Protein AF-A0A163XPB2-F1 (afdb_monomer)

Foldseek 3Di:
DPPPVVVVVVVVVVVVVVLCVLVVLLVVLLVVLVCCLPPNPLVFDPVLSVQLVVLSVVLVVVLVVVVVVVDSNVSSVSSVVSSVVSVVSVCVRSVVVVVVVVVVCVVVVVPD

pLDDT: mean 80.35, std 10.46, range [44.03, 93.88]

Solvent-accessible surface area (backbone atoms only — not comparable to full-atom values): 6197 Å² total; per-residue (Å²): 142,88,68,65,73,61,53,56,53,49,52,53,50,52,55,53,49,63,46,45,49,34,44,53,51,32,54,51,49,54,52,52,51,52,45,34,66,78,76,40,92,55,88,51,56,73,70,45,49,50,56,53,52,67,54,51,52,60,49,52,53,51,40,52,55,32,53,73,71,69,36,65,66,59,24,20,52,48,23,45,52,41,45,53,52,54,52,51,51,48,28,58,54,69,61,46,42,62,58,54,50,54,51,49,34,53,74,70,64,70,65,128

Organism: NCBI:txid189691

Radius of gyration: 18.79 Å; Cα contacts (8 Å, |Δi|>4): 58; chains: 1; bounding box: 59×30×48 Å

Structure (mmCIF, N/CA/C/O backbone):
data_AF-A0A163XPB2-F1
#
_entry.id   AF-A0A163XPB2-F1
#
loop_
_atom_site.group_PDB
_atom_site.id
_atom_site.type_symbol
_atom_site.label_atom_id
_atom_site.label_alt_id
_atom_site.label_comp_id
_atom_site.label_asym_id
_atom_site.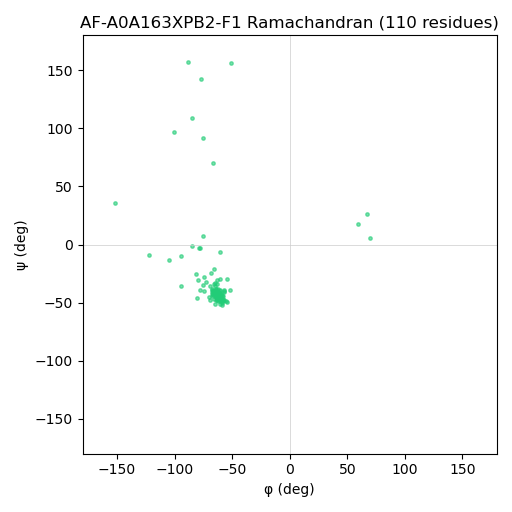label_entity_id
_atom_site.label_seq_id
_atom_site.pdbx_PDB_ins_code
_atom_site.Cartn_x
_atom_site.Cartn_y
_atom_site.Cartn_z
_atom_site.occupancy
_atom_site.B_iso_or_equiv
_atom_site.auth_seq_id
_atom_site.auth_comp_id
_atom_site.auth_asym_id
_atom_site.auth_atom_id
_atom_site.pdbx_PDB_model_num
ATOM 1 N N . MET A 1 1 ? -44.166 -5.683 19.931 1.00 44.03 1 MET A N 1
ATOM 2 C CA . MET A 1 1 ? -43.180 -4.772 19.304 1.00 44.03 1 MET A CA 1
ATOM 3 C C . MET A 1 1 ? -41.779 -5.309 19.591 1.00 44.03 1 MET A C 1
ATOM 5 O O . MET A 1 1 ? -41.454 -5.469 20.755 1.00 44.03 1 MET A O 1
ATOM 9 N N . LYS A 1 2 ? -41.017 -5.724 18.563 1.00 50.69 2 LYS A N 1
ATOM 10 C CA . LYS A 1 2 ? -39.705 -6.412 18.690 1.00 50.69 2 LYS A CA 1
ATOM 11 C C . LYS A 1 2 ? -38.790 -6.153 17.465 1.00 50.69 2 LYS A C 1
ATOM 13 O O . LYS A 1 2 ? -38.122 -7.059 16.985 1.00 50.69 2 LYS A O 1
ATOM 18 N N . LYS A 1 3 ? -38.836 -4.944 16.881 1.00 53.25 3 LYS A N 1
ATOM 19 C CA . LYS A 1 3 ? -38.080 -4.590 15.653 1.00 53.25 3 LYS A CA 1
ATOM 20 C C . LYS A 1 3 ? -36.846 -3.702 15.889 1.00 53.25 3 LYS A C 1
ATOM 22 O O . LYS A 1 3 ? -36.019 -3.602 14.992 1.00 53.25 3 LYS A O 1
ATOM 27 N N . GLU A 1 4 ? -36.682 -3.102 17.067 1.00 54.25 4 GLU A N 1
ATOM 28 C CA . GLU A 1 4 ? -35.600 -2.129 17.304 1.00 54.25 4 GLU A CA 1
ATOM 29 C C . GLU A 1 4 ? -34.228 -2.786 17.529 1.00 54.25 4 GLU A C 1
ATOM 31 O O . GLU A 1 4 ? -33.250 -2.358 16.923 1.00 54.25 4 GLU A O 1
ATOM 36 N N . SER A 1 5 ? -34.147 -3.911 18.253 1.00 57.31 5 SER A N 1
ATOM 37 C CA . SER A 1 5 ? -32.849 -4.520 18.606 1.00 57.31 5 SER A CA 1
ATOM 38 C C . SER A 1 5 ? -32.067 -5.108 17.422 1.00 57.31 5 SER A C 1
ATOM 40 O O . SER A 1 5 ? -30.851 -5.258 17.492 1.00 57.31 5 SER A O 1
ATOM 42 N N . ASN A 1 6 ? -32.746 -5.483 16.331 1.00 61.66 6 ASN A N 1
ATOM 43 C CA . ASN A 1 6 ? -32.080 -6.056 15.157 1.00 61.66 6 ASN A CA 1
ATOM 44 C C . ASN A 1 6 ? -31.441 -4.973 14.278 1.00 61.66 6 ASN A C 1
ATOM 46 O O . ASN A 1 6 ? -30.416 -5.222 13.649 1.00 61.66 6 ASN A O 1
ATOM 50 N N . THR A 1 7 ? -32.021 -3.771 14.256 1.00 65.81 7 THR A N 1
ATOM 51 C CA . THR A 1 7 ? -31.541 -2.655 13.429 1.00 65.81 7 THR A CA 1
ATOM 52 C C . THR A 1 7 ? -30.262 -2.047 14.010 1.00 65.81 7 THR A C 1
ATOM 54 O O . THR A 1 7 ? -29.316 -1.788 13.268 1.00 65.81 7 THR A O 1
ATOM 57 N N . GLU A 1 8 ? -30.187 -1.912 15.337 1.00 68.44 8 GLU A N 1
ATOM 58 C CA . GLU A 1 8 ? -28.993 -1.415 16.038 1.00 68.44 8 GLU A CA 1
ATOM 59 C C . GLU A 1 8 ? -27.802 -2.376 15.915 1.00 68.44 8 GLU A C 1
ATOM 61 O O . GLU A 1 8 ? -26.686 -1.947 15.616 1.00 68.44 8 GLU A O 1
ATOM 66 N N . ASN A 1 9 ? -28.040 -3.687 16.049 1.00 71.75 9 ASN A N 1
ATOM 67 C CA . ASN A 1 9 ? -27.005 -4.702 15.834 1.00 71.75 9 ASN A CA 1
ATOM 68 C C . ASN A 1 9 ? -26.501 -4.710 14.384 1.00 71.75 9 ASN A C 1
ATOM 70 O O . ASN A 1 9 ? -25.295 -4.808 14.151 1.00 71.75 9 ASN A O 1
ATOM 74 N N . LEU A 1 10 ? -27.396 -4.559 13.403 1.00 71.00 10 LEU A N 1
ATOM 75 C CA . LEU A 1 10 ? -27.015 -4.505 11.992 1.00 71.00 10 LEU A CA 1
ATOM 76 C C . LEU A 1 10 ? -26.149 -3.271 11.689 1.00 71.00 10 LEU A C 1
ATOM 78 O O . LEU A 1 10 ? -25.123 -3.392 11.019 1.00 71.00 10 LEU A O 1
ATOM 82 N N . GLN A 1 11 ? -26.510 -2.099 12.221 1.00 73.19 11 GLN A N 1
ATOM 83 C CA . GLN A 1 11 ? -25.707 -0.879 12.084 1.00 73.19 11 GLN A CA 1
ATOM 84 C C . GLN A 1 11 ? -24.321 -1.025 12.715 1.00 73.19 11 GLN A C 1
ATOM 86 O O . GLN A 1 11 ? -23.334 -0.617 12.102 1.00 73.19 11 GLN A O 1
ATOM 91 N N . TRP A 1 12 ? -24.223 -1.637 13.895 1.00 70.69 12 TRP A N 1
ATOM 92 C CA . TRP A 1 12 ? -22.941 -1.862 14.567 1.00 70.69 12 TRP A CA 1
ATOM 93 C C . TRP A 1 12 ? -22.018 -2.797 13.782 1.00 70.69 12 TRP A C 1
ATOM 95 O O . TRP A 1 12 ? -20.816 -2.531 13.664 1.00 70.69 12 TRP A O 1
ATOM 105 N N . VAL A 1 13 ? -22.579 -3.862 13.203 1.00 71.19 13 VAL A N 1
ATOM 106 C CA . VAL A 1 13 ? -21.847 -4.799 12.340 1.00 71.19 13 VAL A CA 1
ATOM 107 C C . VAL A 1 13 ? -21.370 -4.090 11.076 1.00 71.19 13 VAL A C 1
ATOM 109 O O . VAL A 1 13 ? -20.175 -4.113 10.795 1.00 71.19 13 VAL A O 1
ATOM 112 N N . ILE A 1 14 ? -22.256 -3.383 10.367 1.00 74.12 14 ILE A N 1
ATOM 113 C CA . ILE A 1 14 ? -21.906 -2.647 9.142 1.00 74.12 14 ILE A CA 1
ATOM 114 C C . ILE A 1 14 ? -20.802 -1.621 9.425 1.00 74.12 14 ILE A C 1
ATOM 116 O O . ILE A 1 14 ? -19.797 -1.575 8.712 1.00 74.12 14 ILE A O 1
ATOM 120 N N . TRP A 1 15 ? -20.934 -0.833 10.494 1.00 70.06 15 TRP A N 1
ATOM 121 C CA . TRP A 1 15 ? -19.940 0.184 10.845 1.00 70.06 15 TRP A CA 1
ATOM 122 C C . TRP A 1 15 ? -18.586 -0.440 11.199 1.00 70.06 15 TRP A C 1
ATOM 124 O O . TRP A 1 15 ? -17.536 0.079 10.817 1.00 70.06 15 TRP A O 1
ATOM 134 N N . SER A 1 16 ? -18.591 -1.578 11.890 1.00 66.62 16 SER A N 1
ATOM 135 C CA . SER A 1 16 ? -17.363 -2.312 12.211 1.00 66.62 16 SER A CA 1
ATOM 136 C C . SER A 1 16 ? -16.709 -2.896 10.956 1.00 66.62 16 SER A C 1
ATOM 138 O O . SER A 1 16 ? -15.494 -2.780 10.790 1.00 66.62 16 SER A O 1
ATOM 140 N N . SER A 1 17 ? -17.502 -3.433 10.025 1.00 72.19 17 SER A N 1
ATOM 141 C CA . SER A 1 17 ? -17.023 -3.974 8.749 1.00 72.19 17 SER A CA 1
ATOM 142 C C . SER A 1 17 ? -16.391 -2.899 7.866 1.00 72.19 17 SER A C 1
ATOM 144 O O . SER A 1 17 ? -15.286 -3.106 7.367 1.00 72.19 17 SER A O 1
ATOM 146 N N . PHE A 1 18 ? -17.011 -1.721 7.735 1.00 76.38 18 PHE A N 1
ATOM 147 C CA . PHE A 1 18 ? -16.451 -0.613 6.947 1.00 76.38 18 PHE A CA 1
ATOM 148 C C . PHE A 1 18 ? -15.085 -0.139 7.461 1.00 76.38 18 PHE A C 1
ATOM 150 O O . PHE A 1 18 ? -14.250 0.299 6.673 1.00 76.38 18 PHE A O 1
ATOM 157 N N . ARG A 1 19 ? -14.821 -0.262 8.767 1.00 77.56 19 ARG A N 1
ATOM 158 C CA . ARG A 1 19 ? -13.529 0.115 9.365 1.00 77.56 19 ARG A CA 1
ATOM 159 C C . ARG A 1 19 ? -12.417 -0.890 9.057 1.00 77.56 19 ARG A C 1
ATOM 161 O O . ARG A 1 19 ? -11.252 -0.495 9.009 1.00 77.56 19 ARG A O 1
ATOM 168 N N . LEU A 1 20 ? -12.764 -2.160 8.838 1.00 83.62 20 LEU A N 1
ATOM 169 C CA . LEU A 1 20 ? -11.819 -3.234 8.512 1.00 83.62 20 LEU A CA 1
ATOM 170 C C . LEU A 1 20 ? -11.433 -3.260 7.029 1.00 83.62 20 LEU A C 1
ATOM 172 O O . LEU A 1 20 ? -10.336 -3.711 6.705 1.00 83.62 20 LEU A O 1
ATOM 176 N N . VAL A 1 21 ? -12.293 -2.749 6.141 1.00 88.81 21 VAL A N 1
ATOM 177 C CA . VAL A 1 21 ? -12.051 -2.749 4.687 1.00 88.81 21 VAL A CA 1
ATOM 178 C C . VAL A 1 21 ? -10.707 -2.103 4.311 1.00 88.81 21 VAL A C 1
ATOM 180 O O . VAL A 1 21 ? -9.939 -2.761 3.608 1.00 88.81 21 VAL A O 1
ATOM 183 N N . PRO A 1 22 ? -10.339 -0.897 4.797 1.00 86.81 22 PRO A N 1
ATOM 184 C CA . PRO A 1 22 ? -9.049 -0.292 4.462 1.00 86.81 22 PRO A CA 1
ATOM 185 C C . PRO A 1 22 ? -7.855 -1.099 4.967 1.00 86.81 22 PRO A C 1
ATOM 187 O O . PRO A 1 22 ? -6.826 -1.164 4.306 1.00 86.81 22 PRO A O 1
ATOM 190 N N . ILE A 1 23 ? -7.986 -1.747 6.124 1.00 88.19 23 ILE A N 1
ATOM 191 C CA . ILE A 1 23 ? -6.907 -2.548 6.710 1.00 88.19 23 ILE A CA 1
ATOM 192 C C . ILE A 1 23 ? -6.674 -3.798 5.857 1.00 88.19 23 ILE A C 1
ATOM 194 O O . ILE A 1 23 ? -5.539 -4.095 5.487 1.00 88.19 23 ILE A O 1
ATOM 198 N N . LEU A 1 24 ? -7.750 -4.502 5.494 1.00 90.94 24 LEU A N 1
ATOM 199 C CA . LEU A 1 24 ? -7.666 -5.686 4.642 1.00 90.94 24 LEU A CA 1
ATOM 200 C C . LEU A 1 24 ? -7.134 -5.333 3.246 1.00 90.94 24 LEU A C 1
ATOM 202 O O . LEU A 1 24 ? -6.235 -6.006 2.746 1.00 90.94 24 LEU A O 1
ATOM 206 N N . ALA A 1 25 ? -7.637 -4.251 2.646 1.00 90.81 25 ALA A N 1
ATOM 207 C CA . ALA A 1 25 ? -7.164 -3.758 1.356 1.00 90.81 25 ALA A CA 1
ATOM 208 C C . ALA A 1 25 ? -5.674 -3.387 1.397 1.00 90.81 25 ALA A C 1
ATOM 210 O O . ALA A 1 25 ? -4.940 -3.707 0.466 1.00 90.81 25 ALA A O 1
ATOM 211 N N . PHE A 1 26 ? -5.208 -2.781 2.492 1.00 92.50 26 PHE A N 1
ATOM 212 C CA . PHE A 1 26 ? -3.800 -2.450 2.682 1.00 92.50 26 PHE A CA 1
ATOM 213 C C . PHE A 1 26 ? -2.925 -3.707 2.742 1.00 92.50 26 PHE A C 1
ATOM 215 O O . PHE A 1 26 ? -1.929 -3.786 2.026 1.00 92.50 26 PHE A O 1
ATOM 222 N N . ILE A 1 27 ? -3.316 -4.717 3.526 1.00 92.31 27 ILE A N 1
ATOM 223 C CA . ILE A 1 27 ? -2.577 -5.987 3.625 1.00 92.31 27 ILE A CA 1
ATOM 224 C C . ILE A 1 27 ? -2.502 -6.680 2.258 1.00 92.31 27 ILE A C 1
ATOM 226 O O . ILE A 1 27 ? -1.424 -7.110 1.843 1.00 92.31 27 ILE A O 1
ATOM 230 N N . LEU A 1 28 ? -3.627 -6.751 1.539 1.00 93.88 28 LEU A N 1
ATOM 231 C CA . LEU A 1 28 ? -3.685 -7.345 0.202 1.00 93.88 28 LEU A CA 1
ATOM 232 C C . LEU A 1 28 ? -2.810 -6.582 -0.798 1.00 93.88 28 LEU A C 1
ATOM 234 O O . LEU A 1 28 ? -2.074 -7.210 -1.558 1.00 93.88 28 LEU A O 1
ATOM 238 N N . LEU A 1 29 ? -2.842 -5.247 -0.773 1.00 92.94 29 LEU A N 1
ATOM 239 C CA . LEU A 1 29 ? -2.026 -4.400 -1.643 1.00 92.94 29 LEU A CA 1
ATOM 240 C C . LEU A 1 29 ? -0.530 -4.597 -1.377 1.00 92.94 29 LEU A C 1
ATOM 242 O O . LEU A 1 29 ? 0.242 -4.804 -2.313 1.00 92.94 29 LEU A O 1
ATOM 246 N N . VAL A 1 30 ? -0.118 -4.568 -0.107 1.00 92.06 30 VAL A N 1
ATOM 247 C CA . VAL A 1 30 ? 1.280 -4.787 0.292 1.00 92.06 30 VAL A CA 1
ATOM 248 C C . VAL A 1 30 ? 1.748 -6.177 -0.133 1.00 92.06 30 VAL A C 1
ATOM 250 O O . VAL A 1 30 ? 2.827 -6.302 -0.716 1.00 92.06 30 VAL A O 1
ATOM 253 N N . GLY A 1 31 ? 0.936 -7.212 0.102 1.00 90.25 31 GLY A N 1
ATOM 254 C CA . GLY A 1 31 ? 1.238 -8.582 -0.316 1.00 90.25 31 GLY A CA 1
ATOM 255 C C . GLY A 1 31 ? 1.361 -8.715 -1.835 1.00 90.25 31 GLY A C 1
ATOM 256 O O . GLY A 1 31 ? 2.349 -9.259 -2.328 1.00 90.25 31 GLY A O 1
ATOM 257 N N . PHE A 1 32 ? 0.410 -8.149 -2.582 1.00 90.00 32 PHE A N 1
ATOM 258 C CA . PHE A 1 32 ? 0.420 -8.137 -4.044 1.00 90.00 32 PHE A CA 1
ATOM 259 C C . PHE A 1 32 ? 1.673 -7.455 -4.602 1.00 90.00 32 PHE A C 1
ATOM 261 O O . PHE A 1 32 ? 2.367 -8.025 -5.445 1.00 90.00 32 PHE A O 1
ATOM 268 N N . ILE A 1 33 ? 1.999 -6.255 -4.120 1.00 87.94 33 ILE A N 1
ATOM 269 C CA . ILE A 1 33 ? 3.150 -5.501 -4.622 1.00 87.94 33 ILE A CA 1
ATOM 270 C C . ILE A 1 33 ? 4.461 -6.194 -4.250 1.00 87.94 33 ILE A C 1
ATOM 272 O O . ILE A 1 33 ? 5.335 -6.331 -5.103 1.00 87.94 33 ILE A O 1
ATOM 276 N N . THR A 1 34 ? 4.586 -6.687 -3.016 1.00 87.94 34 THR A N 1
ATOM 277 C CA . THR A 1 34 ? 5.769 -7.443 -2.577 1.00 87.94 34 THR A CA 1
ATOM 278 C C . THR A 1 34 ? 5.970 -8.675 -3.456 1.00 87.94 34 THR A C 1
ATOM 280 O O . THR A 1 34 ? 7.060 -8.886 -3.986 1.00 87.94 34 THR A O 1
ATOM 283 N N . HIS A 1 35 ? 4.904 -9.437 -3.715 1.00 87.31 35 HIS A N 1
ATOM 284 C CA . HIS A 1 35 ? 4.956 -10.571 -4.633 1.00 87.31 35 HIS A CA 1
ATOM 285 C C . HIS A 1 35 ? 5.414 -10.148 -6.036 1.00 87.31 35 HIS A C 1
ATOM 287 O O . HIS A 1 35 ? 6.274 -10.794 -6.628 1.00 87.31 35 HIS A O 1
ATOM 293 N N . ARG A 1 36 ? 4.897 -9.036 -6.572 1.00 81.88 36 ARG A N 1
ATOM 294 C CA . ARG A 1 36 ? 5.293 -8.531 -7.898 1.00 81.88 36 ARG A CA 1
ATOM 295 C C . ARG A 1 36 ? 6.754 -8.071 -7.948 1.00 81.88 36 ARG A C 1
ATOM 297 O O . ARG A 1 36 ? 7.383 -8.276 -8.979 1.00 81.88 36 ARG A O 1
ATOM 304 N N . ILE A 1 37 ? 7.299 -7.508 -6.868 1.00 83.62 37 ILE A N 1
ATOM 305 C CA . ILE A 1 37 ? 8.707 -7.074 -6.790 1.00 83.62 37 ILE A CA 1
ATOM 306 C C . ILE A 1 37 ? 9.677 -8.267 -6.849 1.00 83.62 37 ILE A C 1
ATOM 308 O O . ILE A 1 37 ? 10.697 -8.182 -7.541 1.00 83.62 37 ILE A O 1
ATOM 312 N N . PHE A 1 38 ? 9.372 -9.350 -6.123 1.00 81.88 38 PHE A N 1
ATOM 313 C CA . PHE A 1 38 ? 10.278 -10.496 -5.957 1.00 81.88 38 PHE A CA 1
ATOM 314 C C . PHE A 1 38 ? 10.034 -11.638 -6.950 1.00 81.88 38 PHE A C 1
ATOM 316 O O . PHE A 1 38 ? 10.992 -12.272 -7.381 1.00 81.88 38 PHE A O 1
ATOM 323 N N . TYR A 1 39 ? 8.778 -11.890 -7.319 1.00 80.62 39 TYR A N 1
ATOM 324 C CA . TYR A 1 39 ? 8.368 -13.066 -8.097 1.00 80.62 39 TYR A CA 1
ATOM 325 C C . TYR A 1 39 ? 7.652 -12.724 -9.408 1.00 80.62 39 TYR A C 1
ATOM 327 O O . TYR A 1 39 ? 7.377 -13.616 -10.204 1.00 80.62 39 TYR A O 1
ATOM 335 N N . GLY A 1 40 ? 7.303 -11.457 -9.642 1.00 68.25 40 GLY A N 1
ATOM 336 C CA . GLY A 1 40 ? 6.682 -11.033 -10.894 1.00 68.25 40 GLY A CA 1
ATOM 337 C C . GLY A 1 40 ? 7.705 -10.655 -11.963 1.00 68.25 40 GLY A C 1
ATOM 338 O O . GLY A 1 40 ? 8.808 -10.210 -11.641 1.00 68.25 40 GLY A O 1
ATOM 339 N N . ASP A 1 41 ? 7.284 -10.717 -13.232 1.00 62.62 41 ASP A N 1
ATOM 340 C CA . ASP A 1 41 ? 7.942 -10.038 -14.359 1.00 62.62 41 ASP A CA 1
ATOM 341 C C . ASP A 1 41 ? 7.811 -8.521 -14.193 1.00 62.62 41 ASP A C 1
ATOM 343 O O . ASP A 1 41 ? 7.036 -7.831 -14.859 1.00 62.62 41 ASP A O 1
ATOM 347 N N . PHE A 1 42 ? 8.529 -7.985 -13.214 1.00 64.31 42 PHE A N 1
ATOM 348 C CA . PHE A 1 42 ? 8.655 -6.558 -13.026 1.00 64.31 42 PHE A CA 1
ATOM 349 C C . PHE A 1 42 ? 9.623 -6.060 -14.097 1.00 64.31 42 PHE A C 1
ATOM 351 O O . PHE A 1 42 ? 10.838 -6.041 -13.902 1.00 64.31 42 PHE A O 1
ATOM 358 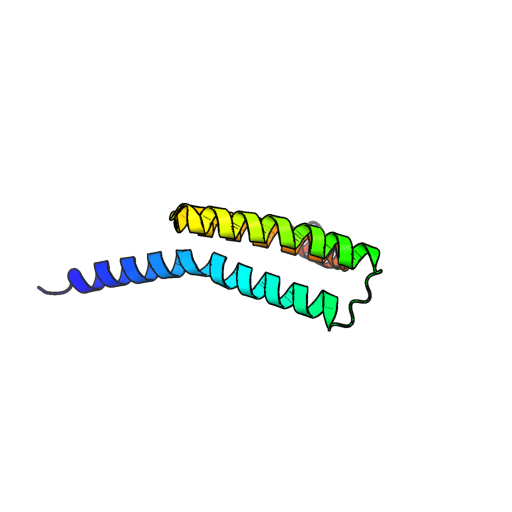N N . SER A 1 43 ? 9.078 -5.666 -15.243 1.00 58.47 43 SER A N 1
ATOM 359 C CA . SER A 1 43 ? 9.823 -5.051 -16.348 1.00 58.47 43 SER A CA 1
ATOM 360 C C . SER A 1 43 ? 10.505 -3.731 -15.959 1.00 58.47 43 SER A C 1
ATOM 362 O O . SER A 1 43 ? 11.272 -3.178 -16.742 1.00 58.47 43 SER A O 1
ATOM 364 N N . ALA A 1 44 ? 10.257 -3.222 -14.746 1.00 64.62 44 ALA A N 1
ATOM 365 C CA . ALA A 1 44 ? 10.900 -2.024 -14.241 1.00 64.62 44 ALA A CA 1
ATOM 366 C C . ALA A 1 44 ? 12.355 -2.295 -13.782 1.00 64.62 44 ALA A C 1
ATOM 368 O O . ALA A 1 44 ? 12.620 -3.329 -13.150 1.00 64.62 44 ALA A O 1
ATOM 369 N N . PRO A 1 45 ? 13.281 -1.345 -14.021 1.00 75.25 45 PRO A N 1
ATOM 370 C CA . PRO A 1 45 ? 14.671 -1.406 -13.564 1.00 75.25 45 PRO A CA 1
ATOM 371 C C . PRO A 1 45 ? 14.805 -1.709 -12.064 1.00 75.25 45 PRO A C 1
ATOM 373 O O . PRO A 1 45 ? 13.921 -1.389 -11.270 1.00 75.25 45 PRO A O 1
ATOM 376 N N . LEU A 1 46 ? 15.945 -2.257 -11.630 1.00 78.19 46 LEU A N 1
ATOM 377 C CA . LEU A 1 46 ? 16.207 -2.547 -10.209 1.00 78.19 46 LEU A CA 1
ATOM 378 C C . LEU A 1 46 ? 15.955 -1.325 -9.300 1.00 78.19 46 LEU A C 1
ATOM 380 O O . LEU A 1 46 ? 15.360 -1.453 -8.233 1.00 78.19 46 LEU A O 1
ATOM 384 N N . GLN A 1 47 ? 16.331 -0.131 -9.765 1.00 78.38 47 GLN A N 1
ATOM 385 C CA . GLN A 1 47 ? 16.109 1.142 -9.074 1.00 78.38 47 GLN A CA 1
ATOM 386 C C . GLN A 1 47 ? 14.625 1.402 -8.761 1.00 78.38 47 GLN A C 1
ATOM 388 O O . GLN A 1 47 ? 14.279 1.826 -7.661 1.00 78.38 47 GLN A O 1
ATOM 393 N N . ASN A 1 48 ? 13.738 1.067 -9.693 1.00 80.19 48 ASN A N 1
ATOM 394 C CA . ASN A 1 48 ? 12.294 1.231 -9.564 1.00 80.19 48 ASN A CA 1
ATOM 395 C C . ASN A 1 48 ? 11.710 0.297 -8.490 1.00 80.19 48 ASN A C 1
ATOM 397 O O . ASN A 1 48 ? 10.865 0.701 -7.689 1.00 80.19 48 ASN A O 1
ATOM 401 N N . ARG A 1 49 ? 12.219 -0.936 -8.408 1.00 79.75 49 ARG A N 1
ATOM 402 C CA . ARG A 1 49 ? 11.838 -1.895 -7.359 1.00 79.75 49 ARG A CA 1
ATOM 403 C C . ARG A 1 49 ? 12.255 -1.412 -5.967 1.00 79.75 49 ARG A C 1
ATOM 405 O O . ARG A 1 49 ? 11.479 -1.546 -5.024 1.00 79.75 49 ARG A O 1
ATOM 412 N N . ILE A 1 50 ? 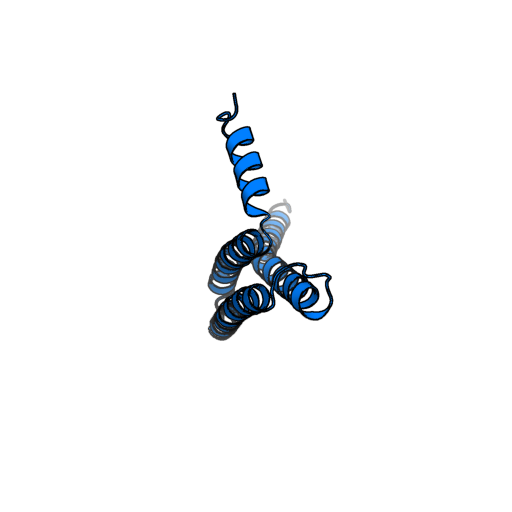13.444 -0.812 -5.855 1.00 84.88 50 ILE A N 1
ATOM 413 C CA . ILE A 1 50 ? 13.955 -0.246 -4.598 1.00 84.88 50 ILE A CA 1
ATOM 414 C C . ILE A 1 50 ? 13.064 0.906 -4.123 1.00 84.88 50 ILE A C 1
ATOM 416 O O . ILE A 1 50 ? 12.678 0.903 -2.959 1.00 84.88 50 ILE A O 1
ATOM 420 N N . ILE A 1 51 ? 12.676 1.829 -5.012 1.00 84.94 51 ILE A N 1
ATOM 421 C CA . ILE A 1 51 ? 11.778 2.956 -4.684 1.00 84.94 51 ILE A CA 1
ATOM 422 C C . ILE A 1 51 ? 10.429 2.456 -4.144 1.00 84.94 51 ILE A C 1
ATOM 424 O O . ILE A 1 51 ? 9.907 2.963 -3.146 1.00 84.94 51 ILE A O 1
ATOM 428 N N . LEU A 1 52 ? 9.863 1.434 -4.787 1.00 84.88 52 LEU A N 1
ATOM 429 C CA . LEU A 1 52 ? 8.622 0.800 -4.345 1.00 84.88 52 LEU A CA 1
ATOM 430 C C . LEU A 1 52 ? 8.772 0.159 -2.961 1.00 84.88 52 LEU A C 1
ATOM 432 O O . LEU A 1 52 ? 7.964 0.418 -2.069 1.00 84.88 52 LEU A O 1
ATOM 436 N N . PHE A 1 53 ? 9.831 -0.623 -2.753 1.00 85.44 53 PHE A N 1
ATOM 437 C CA . PHE A 1 53 ? 10.094 -1.271 -1.470 1.00 85.44 53 PHE A CA 1
ATOM 438 C C . PHE A 1 53 ? 10.340 -0.250 -0.345 1.00 85.44 53 PHE A C 1
ATOM 440 O O . PHE A 1 53 ? 9.747 -0.361 0.730 1.00 85.44 53 PHE A O 1
ATOM 447 N N . SER A 1 54 ? 11.129 0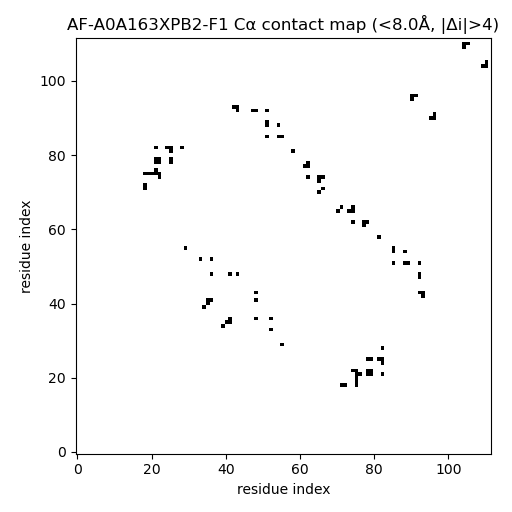.798 -0.609 1.00 86.31 54 SER A N 1
ATOM 448 C CA . SER A 1 54 ? 11.393 1.880 0.349 1.00 86.31 54 SER A CA 1
ATOM 449 C C . SER A 1 54 ? 10.154 2.709 0.676 1.00 86.31 54 SER A C 1
ATOM 451 O O . SER A 1 54 ? 10.125 3.362 1.712 1.00 86.31 54 SER A O 1
ATOM 453 N N . THR A 1 55 ? 9.133 2.685 -0.183 1.00 88.25 55 THR A N 1
ATOM 454 C CA . THR A 1 55 ? 7.839 3.323 0.089 1.00 88.25 55 THR A CA 1
ATOM 455 C C . THR A 1 55 ? 6.973 2.434 0.978 1.00 88.25 55 THR A C 1
ATOM 457 O O . THR A 1 55 ? 6.421 2.911 1.962 1.00 88.25 55 THR A O 1
ATOM 460 N N . ILE A 1 56 ? 6.870 1.135 0.684 1.00 90.06 56 ILE A N 1
ATOM 461 C CA . ILE A 1 56 ? 6.009 0.197 1.429 1.00 90.06 56 ILE A CA 1
ATOM 462 C C . ILE A 1 56 ? 6.432 0.081 2.898 1.00 90.06 56 ILE A C 1
ATOM 464 O O . ILE A 1 56 ? 5.587 0.124 3.793 1.00 90.06 56 ILE A O 1
ATOM 468 N N . VAL A 1 57 ? 7.737 -0.051 3.156 1.00 90.19 57 VAL A N 1
ATOM 469 C CA . VAL A 1 57 ? 8.267 -0.353 4.494 1.00 90.19 57 VAL A CA 1
ATOM 470 C C . VAL A 1 57 ? 7.868 0.698 5.552 1.00 90.19 57 VAL A C 1
ATOM 472 O O . VAL A 1 57 ? 7.287 0.301 6.566 1.00 90.19 57 VAL A O 1
ATOM 475 N N . PRO A 1 58 ? 8.078 2.017 5.351 1.00 90.06 58 PRO A N 1
ATOM 476 C CA . PRO A 1 58 ? 7.637 3.048 6.295 1.00 90.06 58 PRO A CA 1
ATOM 477 C C . PRO A 1 58 ? 6.134 3.024 6.593 1.00 90.06 58 PRO A C 1
ATOM 479 O O . PRO A 1 58 ? 5.740 3.165 7.752 1.00 90.06 58 PRO A O 1
ATOM 482 N N . TYR A 1 59 ? 5.285 2.803 5.583 1.00 88.62 59 TYR A N 1
ATOM 483 C CA . TYR A 1 59 ? 3.833 2.750 5.783 1.00 88.62 59 TYR A CA 1
ATOM 484 C C . TYR A 1 59 ? 3.401 1.513 6.575 1.00 88.62 59 TYR A C 1
ATOM 486 O O . TYR A 1 59 ? 2.512 1.613 7.421 1.00 88.62 59 TYR A O 1
ATOM 494 N N . CYS A 1 60 ? 4.065 0.371 6.378 1.00 89.81 60 CYS A N 1
ATOM 495 C CA . CYS A 1 60 ? 3.858 -0.811 7.214 1.00 89.81 60 CYS A CA 1
ATOM 496 C C . CYS A 1 60 ? 4.251 -0.547 8.675 1.00 89.81 60 CYS A C 1
ATOM 498 O O . CYS A 1 60 ? 3.477 -0.862 9.580 1.00 89.81 60 CYS A O 1
ATOM 500 N N . PHE A 1 61 ? 5.405 0.084 8.922 1.00 89.62 61 PHE A N 1
ATOM 501 C CA . PHE A 1 61 ? 5.813 0.467 10.279 1.00 89.62 61 PHE A CA 1
ATOM 502 C C . PHE A 1 61 ? 4.822 1.433 10.933 1.00 89.62 61 PHE A C 1
ATOM 504 O O . PHE A 1 61 ? 4.478 1.263 12.104 1.00 89.62 61 PHE A O 1
ATOM 511 N N . TRP A 1 62 ? 4.321 2.415 10.183 1.00 88.06 62 TRP A N 1
ATOM 512 C CA . TRP A 1 62 ? 3.353 3.376 10.700 1.00 88.06 62 TRP A CA 1
ATOM 513 C C . TRP A 1 62 ? 2.004 2.721 11.031 1.00 88.06 62 TRP A C 1
ATOM 515 O O . TRP A 1 62 ? 1.421 3.002 12.085 1.00 88.06 62 TRP A O 1
ATOM 525 N N . ALA A 1 63 ? 1.537 1.792 10.193 1.00 85.94 63 ALA A N 1
ATOM 526 C CA . ALA A 1 63 ? 0.349 0.992 10.472 1.00 85.94 63 ALA A CA 1
ATOM 527 C C . ALA A 1 63 ? 0.526 0.150 11.750 1.00 85.94 63 ALA A C 1
ATOM 529 O O . ALA A 1 63 ? -0.322 0.204 12.641 1.00 85.94 63 ALA A O 1
ATOM 530 N N . ILE A 1 64 ? 1.656 -0.549 11.906 1.00 86.75 64 ILE A N 1
ATOM 531 C CA . ILE A 1 64 ? 1.955 -1.347 13.110 1.00 86.75 64 ILE A CA 1
ATOM 532 C C . ILE A 1 64 ? 1.990 -0.461 14.362 1.00 86.75 64 ILE A C 1
ATOM 534 O O . ILE A 1 64 ? 1.350 -0.778 15.365 1.00 86.75 64 ILE A O 1
ATOM 538 N N . TYR A 1 65 ? 2.682 0.679 14.305 1.00 87.69 65 TYR A N 1
ATOM 539 C CA . TYR A 1 65 ? 2.744 1.634 15.414 1.00 87.69 65 TYR A CA 1
ATOM 540 C C . TYR A 1 65 ? 1.350 2.117 15.844 1.00 87.69 65 TYR A C 1
ATOM 542 O O . TYR A 1 65 ? 1.049 2.240 17.034 1.00 87.69 65 TYR A O 1
ATOM 550 N N . SER A 1 66 ? 0.472 2.345 14.872 1.00 84.62 66 SER A N 1
ATOM 551 C CA . SER A 1 66 ? -0.891 2.824 15.112 1.00 84.62 66 SER A CA 1
ATOM 552 C C . SER A 1 66 ? -1.799 1.726 15.659 1.00 84.62 66 SER A C 1
ATOM 554 O O . SER A 1 66 ? -2.620 1.989 16.540 1.00 84.62 66 SER A O 1
ATOM 556 N N . ALA A 1 67 ? -1.594 0.480 15.221 1.00 82.38 67 ALA A N 1
ATOM 557 C CA . ALA A 1 67 ? -2.240 -0.694 15.798 1.00 82.38 67 ALA A CA 1
ATOM 558 C C . ALA A 1 67 ? -1.852 -0.882 17.278 1.00 82.38 67 ALA A C 1
ATOM 560 O O . ALA A 1 67 ? -2.719 -1.138 18.116 1.00 82.38 67 ALA A O 1
ATOM 561 N N . LEU A 1 68 ? -0.574 -0.671 17.624 1.00 84.06 68 LEU A N 1
ATOM 562 C CA . LEU A 1 68 ? -0.077 -0.760 19.005 1.00 84.06 68 LEU A CA 1
ATOM 563 C C . LEU A 1 68 ? -0.686 0.307 19.928 1.00 84.06 68 LEU A C 1
ATOM 565 O O . LEU A 1 68 ? -0.955 0.023 21.095 1.00 84.06 68 LEU A O 1
ATOM 569 N N . LYS A 1 69 ? -0.985 1.507 19.409 1.00 79.62 69 LYS A N 1
ATOM 570 C CA . LYS A 1 69 ? -1.698 2.568 20.149 1.00 79.62 69 LYS A CA 1
ATOM 571 C C . LYS A 1 69 ? -3.214 2.331 20.300 1.00 79.62 69 LYS A C 1
ATOM 573 O O . LYS A 1 69 ? -3.912 3.202 20.812 1.00 79.62 69 LYS A O 1
ATOM 578 N N . ARG A 1 70 ? -3.725 1.153 19.909 1.00 64.88 70 ARG A N 1
ATOM 579 C CA . ARG A 1 70 ? -5.099 0.647 20.135 1.00 64.88 70 ARG A CA 1
ATOM 580 C C . ARG A 1 70 ? -6.252 1.491 19.571 1.00 64.88 70 ARG A C 1
ATOM 582 O O . ARG A 1 70 ? -7.400 1.256 19.942 1.00 64.88 70 ARG A O 1
ATOM 589 N N . SER A 1 71 ? -6.010 2.405 18.630 1.00 79.56 71 SER A N 1
ATOM 590 C CA . SER A 1 71 ? -7.104 3.059 17.899 1.00 79.56 71 SER A CA 1
ATOM 591 C C . SER A 1 71 ? -7.287 2.424 16.523 1.00 79.56 71 SER A C 1
ATOM 593 O O . SER A 1 71 ? -6.619 2.787 15.555 1.00 79.56 71 SER A O 1
ATOM 595 N N . TYR A 1 72 ? -8.238 1.490 16.426 1.00 77.44 72 TYR A N 1
ATOM 596 C CA . TYR A 1 72 ? -8.661 0.887 15.151 1.00 77.44 72 TYR A CA 1
ATOM 597 C C . TYR A 1 72 ? -9.090 1.937 14.115 1.00 77.44 72 TYR A C 1
ATOM 599 O O . TYR A 1 72 ? -8.939 1.731 12.914 1.00 77.44 72 TYR A O 1
ATOM 607 N N . PHE A 1 73 ? -9.619 3.070 14.579 1.00 81.25 73 PHE A N 1
ATOM 608 C CA . PHE A 1 73 ? -10.035 4.171 13.719 1.00 81.25 73 PHE A CA 1
ATOM 609 C C . PHE A 1 73 ? -8.843 4.886 13.079 1.00 81.25 73 PHE A C 1
ATOM 611 O O . PHE A 1 73 ? -8.844 5.118 11.872 1.00 81.25 73 PHE A O 1
ATOM 618 N N . GLU A 1 74 ? -7.805 5.178 13.863 1.00 83.19 74 GLU A N 1
ATOM 619 C CA . GLU A 1 74 ? -6.578 5.788 13.342 1.00 83.19 74 GLU A CA 1
ATOM 620 C C . GLU A 1 74 ? -5.827 4.821 12.422 1.00 83.19 74 GLU A C 1
ATOM 622 O O . GLU A 1 74 ? -5.369 5.224 11.354 1.00 83.19 74 GLU A O 1
ATOM 627 N N . LEU A 1 75 ? -5.796 3.527 12.762 1.00 87.56 75 LEU A N 1
ATOM 628 C CA . LEU A 1 75 ? -5.238 2.494 11.889 1.00 87.56 75 LEU A CA 1
ATOM 629 C C . LEU A 1 75 ? -5.944 2.459 10.527 1.00 87.56 75 LEU A C 1
ATOM 631 O O . LEU A 1 75 ? -5.284 2.485 9.493 1.00 87.56 75 LEU A O 1
ATOM 635 N N . SER A 1 76 ? -7.280 2.445 10.521 1.00 87.12 76 SER A N 1
ATOM 636 C CA . SER A 1 76 ? -8.082 2.425 9.293 1.00 87.12 76 SER A CA 1
ATOM 637 C C . SER A 1 76 ? -7.799 3.641 8.398 1.00 87.12 76 SER A C 1
ATOM 639 O O . SER A 1 76 ? -7.575 3.483 7.198 1.00 87.12 76 SER A O 1
ATOM 641 N N . LYS A 1 77 ? -7.701 4.848 8.977 1.00 86.25 77 LYS A N 1
ATOM 642 C CA . LYS A 1 77 ? -7.317 6.063 8.235 1.00 86.25 77 LYS A CA 1
ATOM 643 C C . LYS A 1 77 ? -5.914 5.969 7.643 1.00 86.25 77 LYS A C 1
ATOM 645 O O . LYS A 1 77 ? -5.720 6.311 6.479 1.00 86.25 77 LYS A O 1
ATOM 650 N N . ILE A 1 78 ? -4.945 5.511 8.434 1.00 88.44 78 ILE A N 1
ATOM 651 C CA . ILE A 1 78 ? -3.552 5.378 7.995 1.00 88.44 78 ILE A CA 1
ATOM 652 C C . ILE A 1 78 ? -3.449 4.353 6.868 1.00 88.44 78 ILE A C 1
ATOM 654 O O . ILE A 1 78 ? -2.780 4.623 5.876 1.00 88.44 78 ILE A O 1
ATOM 658 N N . CYS A 1 79 ? -4.172 3.233 6.958 1.00 91.50 79 CYS A N 1
ATOM 659 C CA . CYS A 1 79 ? -4.266 2.261 5.873 1.00 91.50 79 CYS A CA 1
ATOM 660 C C . CYS A 1 79 ? -4.856 2.880 4.596 1.00 91.50 79 CYS A C 1
ATOM 662 O O . CYS A 1 79 ? -4.301 2.654 3.525 1.00 91.50 79 CYS A O 1
ATOM 664 N N . SER A 1 80 ? -5.903 3.710 4.683 1.00 87.94 80 SER A N 1
ATOM 665 C CA . SER A 1 80 ? -6.451 4.422 3.513 1.00 87.94 80 SER A CA 1
ATOM 666 C C . SER A 1 80 ? -5.431 5.360 2.858 1.00 87.94 80 SER A C 1
ATOM 668 O O . SER A 1 80 ? -5.274 5.345 1.637 1.00 87.94 80 SER A O 1
ATOM 670 N N . ILE A 1 81 ? -4.706 6.150 3.658 1.00 90.06 81 ILE A N 1
ATOM 671 C CA . ILE A 1 81 ? -3.653 7.052 3.159 1.00 90.06 81 ILE A CA 1
ATOM 672 C C . ILE A 1 81 ? -2.520 6.239 2.523 1.00 90.06 81 ILE A C 1
ATOM 674 O O . ILE A 1 81 ? -2.071 6.550 1.420 1.00 90.06 81 ILE A O 1
ATOM 678 N N . ALA A 1 82 ? -2.089 5.166 3.186 1.00 89.88 82 ALA A N 1
ATOM 679 C CA . ALA A 1 82 ? -1.030 4.297 2.698 1.00 89.88 82 ALA A CA 1
ATOM 680 C C . ALA A 1 82 ? -1.412 3.602 1.384 1.00 89.88 82 ALA A C 1
ATOM 682 O O . ALA A 1 82 ? -0.595 3.566 0.468 1.00 89.88 82 ALA A O 1
ATOM 683 N N . ILE A 1 83 ? -2.652 3.108 1.252 1.00 93.38 83 ILE A N 1
ATOM 684 C CA . ILE A 1 83 ? -3.174 2.542 -0.003 1.00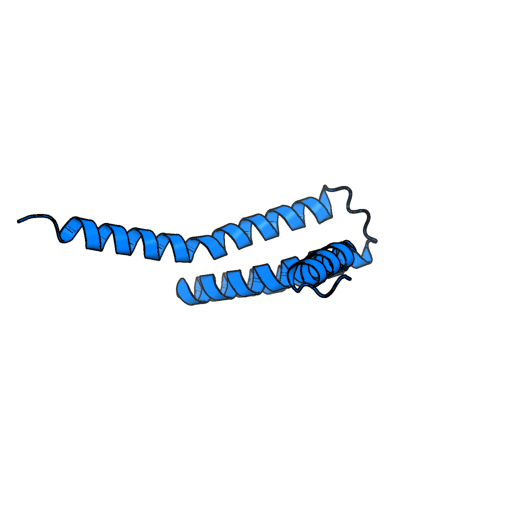 93.38 83 ILE A CA 1
ATOM 685 C C . ILE A 1 83 ? -3.038 3.554 -1.134 1.00 93.38 83 ILE A C 1
ATOM 687 O O . ILE A 1 83 ? -2.521 3.207 -2.196 1.00 93.38 83 ILE A O 1
ATOM 691 N N . PHE A 1 84 ? -3.474 4.796 -0.908 1.00 90.75 84 PHE A N 1
ATOM 692 C CA . PHE A 1 84 ? -3.412 5.844 -1.920 1.00 90.75 84 PHE A CA 1
ATOM 693 C C . PHE A 1 84 ? -1.968 6.120 -2.359 1.00 90.75 84 PHE A C 1
ATOM 695 O O . PHE A 1 84 ? -1.666 6.057 -3.551 1.00 90.75 84 PHE A O 1
ATOM 702 N N . VAL A 1 85 ? -1.060 6.352 -1.405 1.00 90.44 85 VAL A N 1
ATOM 703 C CA . VAL A 1 85 ? 0.337 6.686 -1.719 1.00 90.44 85 VAL A CA 1
ATOM 704 C C . VAL A 1 85 ? 1.064 5.518 -2.385 1.00 90.44 85 VAL A C 1
ATOM 706 O O . VAL A 1 85 ? 1.713 5.710 -3.412 1.00 90.44 85 VAL A O 1
ATOM 709 N N . ILE A 1 86 ? 0.943 4.304 -1.844 1.00 91.50 86 ILE A N 1
ATOM 710 C CA . ILE A 1 86 ? 1.605 3.115 -2.399 1.00 91.50 86 ILE A CA 1
ATOM 711 C C . ILE A 1 86 ? 1.091 2.824 -3.814 1.00 91.50 86 ILE A C 1
ATOM 713 O O . ILE A 1 86 ? 1.893 2.531 -4.699 1.00 91.50 86 ILE A O 1
ATOM 717 N N . SER A 1 87 ? -0.220 2.946 -4.050 1.00 89.00 87 SER A N 1
ATOM 718 C CA . S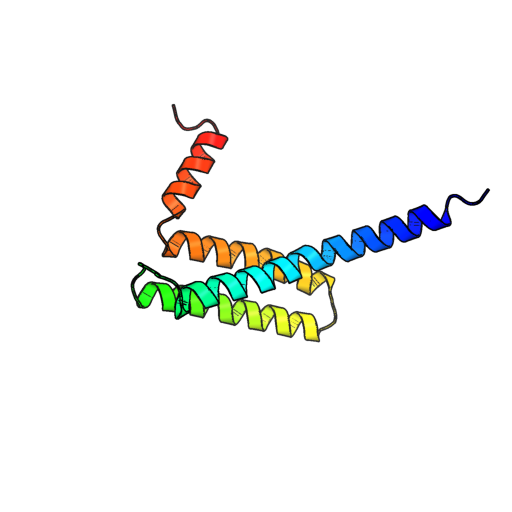ER A 1 87 ? -0.801 2.747 -5.384 1.00 89.00 87 SER A CA 1
ATOM 719 C C . SER A 1 87 ? -0.306 3.800 -6.374 1.00 89.00 87 SER A C 1
ATOM 721 O O . SER A 1 87 ? 0.066 3.457 -7.494 1.00 89.00 87 SER A O 1
ATOM 723 N N . LEU A 1 88 ? -0.238 5.071 -5.963 1.00 88.69 88 LEU A N 1
ATOM 724 C CA . LEU A 1 88 ? 0.281 6.149 -6.805 1.00 88.69 88 LEU A CA 1
ATOM 725 C C . LEU A 1 88 ? 1.741 5.894 -7.200 1.00 88.69 88 LEU A C 1
ATOM 727 O O . LEU A 1 88 ? 2.073 5.935 -8.383 1.00 88.69 88 LEU A O 1
ATOM 731 N N . VAL A 1 89 ? 2.599 5.563 -6.229 1.00 88.75 89 VAL A N 1
ATOM 732 C CA . VAL A 1 89 ? 4.008 5.230 -6.491 1.00 88.75 89 VAL A CA 1
ATOM 733 C C . VAL A 1 89 ? 4.118 4.002 -7.392 1.00 88.75 89 VAL A C 1
ATOM 735 O O . VAL A 1 89 ? 4.912 4.009 -8.330 1.00 88.75 89 VAL A O 1
ATOM 738 N N . TYR A 1 90 ? 3.295 2.974 -7.175 1.00 87.88 90 TYR A N 1
ATOM 739 C CA . TYR A 1 90 ? 3.244 1.801 -8.044 1.00 87.88 90 TYR A CA 1
ATOM 740 C C . TYR A 1 90 ? 2.937 2.173 -9.501 1.00 87.88 90 TYR A C 1
ATOM 742 O O . TYR A 1 90 ? 3.663 1.746 -10.401 1.00 87.88 90 TYR A O 1
ATOM 750 N N . PHE A 1 91 ? 1.923 3.007 -9.748 1.00 86.06 91 PHE A N 1
ATOM 751 C CA . PHE A 1 91 ? 1.582 3.463 -11.100 1.00 86.06 91 PHE A CA 1
ATOM 752 C C . PHE A 1 91 ? 2.681 4.325 -11.733 1.00 86.06 91 PHE A C 1
ATOM 754 O O . PHE A 1 91 ? 2.981 4.143 -12.915 1.00 86.06 91 PHE A O 1
ATOM 761 N N . CYS A 1 92 ? 3.319 5.214 -10.962 1.00 83.75 92 CYS A N 1
ATOM 762 C CA . CYS A 1 92 ? 4.468 5.996 -11.429 1.00 83.75 92 CYS A CA 1
ATOM 763 C C . CYS A 1 92 ? 5.615 5.082 -11.872 1.00 83.75 92 CYS A C 1
ATOM 765 O O . CYS A 1 92 ? 6.171 5.233 -12.956 1.00 83.75 92 CYS A O 1
ATOM 767 N N . VAL A 1 93 ? 5.957 4.108 -11.030 1.00 84.00 93 VAL A N 1
ATOM 768 C CA . VAL A 1 93 ? 7.119 3.242 -11.226 1.00 84.00 93 VAL A CA 1
ATOM 769 C C . VAL A 1 93 ? 6.915 2.226 -12.355 1.00 84.00 93 VAL A C 1
ATOM 771 O O . VAL A 1 93 ? 7.871 1.853 -13.039 1.00 84.00 93 VAL A O 1
ATOM 774 N N . THR A 1 94 ? 5.677 1.777 -12.561 1.00 80.56 94 THR A N 1
ATOM 775 C CA . THR A 1 94 ? 5.313 0.843 -13.637 1.00 80.56 94 THR A CA 1
ATOM 776 C C . THR A 1 94 ? 5.022 1.537 -14.970 1.00 80.56 94 THR A C 1
ATOM 778 O O . THR A 1 94 ? 4.718 0.856 -15.946 1.00 80.56 94 THR A O 1
ATOM 781 N N . GLY A 1 95 ? 5.095 2.874 -15.032 1.00 75.81 95 GLY A N 1
ATOM 782 C CA . GLY A 1 95 ? 4.786 3.650 -16.240 1.00 75.81 95 GLY A CA 1
ATOM 783 C C . GLY A 1 95 ? 3.299 3.655 -16.615 1.00 75.81 95 GLY A C 1
ATOM 784 O O . GLY A 1 95 ? 2.910 4.206 -17.638 1.00 75.81 95 GLY A O 1
ATOM 785 N N . GLN A 1 96 ? 2.439 3.075 -15.778 1.00 79.12 96 GLN A N 1
ATOM 786 C CA . GLN A 1 96 ? 0.997 3.003 -16.006 1.00 79.12 96 GLN A CA 1
ATOM 787 C C . GLN A 1 96 ? 0.274 4.325 -15.697 1.00 79.12 96 GLN A C 1
ATOM 789 O O . GLN A 1 96 ? -0.931 4.442 -15.931 1.00 79.12 96 GLN A O 1
ATOM 794 N N . ILE A 1 97 ? 0.996 5.337 -15.205 1.00 78.19 97 ILE A N 1
ATOM 795 C CA . ILE A 1 97 ? 0.423 6.648 -14.895 1.00 78.19 97 ILE A CA 1
ATOM 796 C C . ILE A 1 97 ? -0.124 7.373 -16.128 1.00 78.19 97 ILE A C 1
ATOM 798 O O . ILE A 1 97 ? -1.123 8.073 -16.011 1.00 78.19 97 ILE A O 1
ATOM 802 N N . GLU A 1 98 ? 0.445 7.152 -17.318 1.00 73.12 98 GLU A N 1
ATOM 803 C CA . GLU A 1 98 ? -0.116 7.687 -18.567 1.00 73.12 98 GLU A CA 1
ATOM 804 C C . GLU A 1 98 ? -1.513 7.124 -18.850 1.00 73.12 98 GLU A C 1
ATOM 806 O O . GLU A 1 98 ? -2.401 7.854 -19.288 1.00 73.12 98 GLU A O 1
ATOM 811 N N . GLY A 1 99 ? -1.734 5.837 -18.560 1.00 74.94 99 GLY A N 1
ATOM 812 C CA . GLY A 1 99 ? -3.047 5.202 -18.678 1.00 74.94 99 GLY A CA 1
ATOM 813 C C . GLY A 1 99 ? -4.050 5.763 -17.669 1.00 74.94 99 GLY A C 1
ATOM 814 O O . GLY A 1 99 ? -5.198 6.027 -18.024 1.00 74.94 99 GLY A O 1
ATOM 815 N N . LEU A 1 100 ? -3.603 6.014 -16.435 1.00 77.00 100 LEU A N 1
ATOM 816 C CA . LEU A 1 100 ? -4.418 6.645 -15.395 1.00 77.00 100 LEU A CA 1
ATOM 817 C C . LEU A 1 100 ? -4.805 8.084 -15.775 1.00 77.00 100 LEU A C 1
ATOM 819 O O . LEU A 1 100 ? -5.971 8.459 -15.659 1.00 77.00 100 LEU A O 1
ATOM 823 N N . LEU A 1 101 ? -3.844 8.872 -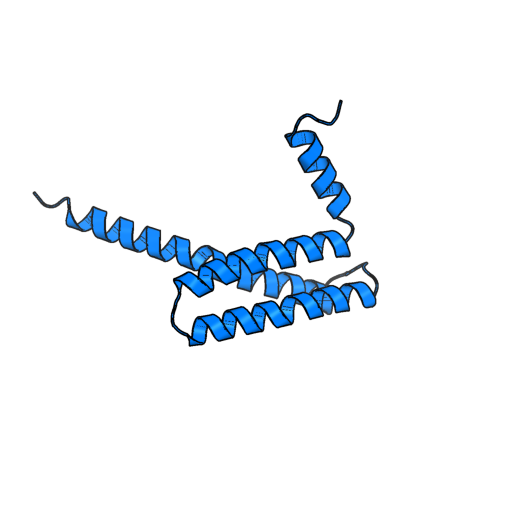16.268 1.00 80.12 101 LEU A N 1
ATOM 824 C CA . LEU 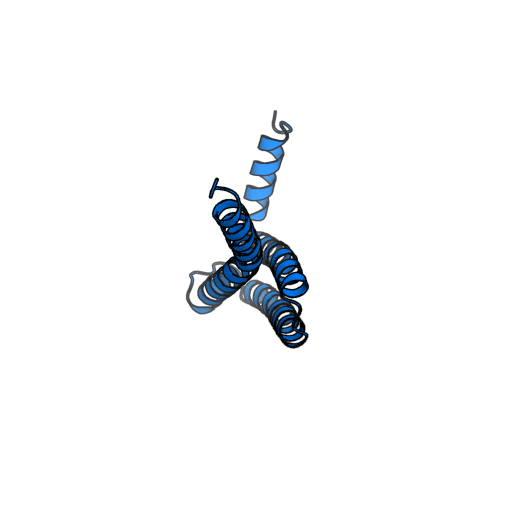A 1 101 ? -4.061 10.249 -16.717 1.00 80.12 101 LEU A CA 1
ATOM 825 C C . LEU A 1 101 ? -5.018 10.300 -17.908 1.00 80.12 101 LEU A C 1
ATOM 827 O O . LEU A 1 101 ? -5.957 11.088 -17.867 1.00 80.12 101 LEU A O 1
ATOM 831 N N . LYS A 1 102 ? -4.850 9.418 -18.904 1.00 79.44 102 LYS A N 1
ATOM 832 C CA . LYS A 1 102 ? -5.785 9.286 -20.037 1.00 79.44 102 LYS A CA 1
ATOM 833 C C . LYS A 1 102 ? -7.199 8.909 -19.592 1.00 79.44 102 LYS A C 1
ATOM 835 O O . LYS A 1 102 ? -8.178 9.427 -20.121 1.00 79.44 102 LYS A O 1
ATOM 840 N N . MET A 1 103 ? -7.332 8.013 -18.613 1.00 78.50 103 MET A N 1
ATOM 841 C CA . MET A 1 103 ? -8.646 7.657 -18.070 1.00 78.50 103 MET A CA 1
ATOM 842 C C . MET A 1 103 ? -9.302 8.854 -17.367 1.00 78.50 103 MET A C 1
ATOM 844 O O . MET A 1 103 ? -10.494 9.092 -17.548 1.00 78.50 103 MET A O 1
ATOM 848 N N . LEU A 1 104 ? -8.526 9.627 -16.602 1.00 81.75 104 LEU A N 1
ATOM 849 C CA . LEU A 1 104 ? -9.003 10.821 -15.904 1.00 81.75 104 LEU A CA 1
ATOM 850 C C . LEU A 1 104 ? -9.390 11.945 -16.870 1.00 81.75 104 LEU A C 1
ATOM 852 O O . LEU A 1 104 ? -10.452 12.537 -16.697 1.00 81.75 104 LEU A O 1
ATOM 856 N N . THR A 1 105 ? -8.587 12.223 -17.899 1.00 83.38 105 THR A N 1
ATOM 857 C CA . THR A 1 105 ? -8.914 13.247 -18.905 1.00 83.38 105 THR A CA 1
ATOM 858 C C . THR A 1 105 ? -10.169 12.890 -19.694 1.00 83.38 105 THR A C 1
ATOM 860 O O . THR A 1 105 ? -11.000 13.770 -19.916 1.00 83.38 105 THR A O 1
ATOM 863 N N . ARG A 1 106 ? -10.374 11.608 -20.034 1.00 83.81 106 ARG A N 1
ATOM 864 C CA . ARG A 1 106 ? -11.640 11.120 -20.612 1.00 83.81 106 ARG A CA 1
ATOM 865 C C . ARG A 1 106 ? -12.822 11.326 -19.684 1.00 83.81 106 ARG A C 1
ATOM 867 O O . ARG A 1 106 ? -13.861 11.814 -20.111 1.00 83.81 106 ARG A O 1
ATOM 874 N N . PHE A 1 107 ? -12.666 10.965 -18.414 1.00 80.81 107 PHE A N 1
ATOM 875 C CA .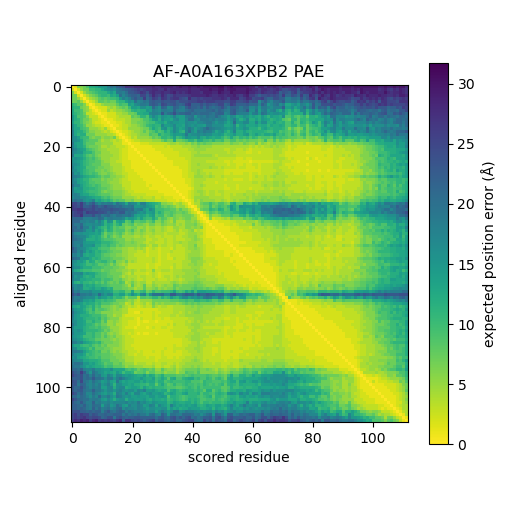 PHE A 1 107 ? -13.742 11.083 -17.434 1.00 80.81 107 PHE A CA 1
ATOM 876 C C . PHE A 1 107 ? -14.139 12.543 -17.181 1.00 80.81 107 PHE A C 1
ATOM 878 O O . PHE A 1 107 ? -15.313 12.848 -16.995 1.00 80.81 107 PHE A O 1
ATOM 885 N N . LEU A 1 108 ? -13.162 13.451 -17.208 1.00 86.19 108 LEU A N 1
ATOM 886 C CA . LEU A 1 108 ? -13.368 14.893 -17.069 1.00 86.19 108 LEU A CA 1
ATOM 887 C C . LEU A 1 108 ? -13.856 15.569 -18.363 1.00 86.19 108 LEU A C 1
ATOM 889 O O . LEU A 1 108 ? -14.111 16.770 -18.345 1.00 86.19 108 LEU A O 1
ATOM 893 N N . GLY A 1 109 ? -13.982 14.831 -19.473 1.00 82.06 109 GLY A N 1
ATOM 894 C CA . GLY A 1 109 ? -14.411 15.381 -20.763 1.00 82.06 109 GLY A CA 1
ATOM 895 C C . GLY A 1 109 ? -13.405 16.353 -21.389 1.00 82.06 109 GLY A C 1
ATOM 896 O O . GLY A 1 109 ? -13.801 17.252 -22.124 1.00 82.06 109 GLY A O 1
ATOM 897 N N . LEU A 1 110 ? -12.116 16.206 -21.066 1.00 75.88 110 LEU A N 1
ATOM 898 C CA . LEU A 1 110 ? -11.026 17.063 -21.554 1.00 75.88 110 LEU A CA 1
ATOM 899 C C . LEU A 1 110 ? -10.329 16.501 -22.806 1.00 75.88 110 LEU A C 1
ATOM 901 O O . LEU A 1 110 ? -9.510 17.190 -23.406 1.00 75.88 110 LEU A O 1
ATOM 905 N N . GLU A 1 111 ? -10.630 15.257 -23.191 1.00 64.12 111 GLU A N 1
ATOM 906 C CA . GLU A 1 111 ? -10.253 14.691 -24.493 1.00 64.12 111 GLU A CA 1
ATOM 907 C C . GLU A 1 111 ? -11.331 15.089 -25.521 1.00 64.12 111 GLU A C 1
ATOM 909 O O . GLU A 1 111 ? -12.465 14.616 -25.422 1.00 64.12 111 GLU A O 1
ATOM 914 N N . GLN A 1 112 ? -10.989 15.992 -26.452 1.00 57.88 112 GLN A N 1
ATOM 915 C CA . GLN A 1 112 ? -11.762 16.268 -27.676 1.00 57.88 112 GLN A CA 1
ATOM 916 C C . GLN A 1 112 ? -11.339 15.322 -28.798 1.00 57.88 112 GLN A C 1
ATOM 918 O O . GLN A 1 112 ? -10.113 15.114 -28.950 1.00 57.88 112 GLN A O 1
#

Secondary structure (DSSP, 8-state):
---HHHHHHHHHHHHHHHHHHHHHHHHHHHHHHHHHHHHS---S-HHHHHHHHHHHHHHHHHHHHHHHTT-HHHHHHHHHHHHHHHHHHHHHHTTTHHHHHHHHHHHTT---

Mean predicted aligned error: 9.07 Å

Sequence (112 aa):
MKKESNTENLQWVIWSSFRLVPILAFILLVGFITHRIFYGDFSAPLQNRIILFSTIVPYCFWAIYSALKRSYFELSKICSIAIFVISLVYFCVTGQIEGLLKMLTRFLGLEQ